Protein AF-A0A7S0YXI7-F1 (afdb_monomer_lite)

Organism: NCBI:txid464990

Radius of gyration: 20.12 Å; chains: 1; bounding box: 41×32×60 Å

Sequence (167 aa):
YSYVVFRGGTTSVATVNVRENEAWDAFVGKLQTATGVGKFYGVAYVDPNEAEKKAKICRGAAEWADCMACLLRETDKELEVDLLDQPPVKPYRLALKLNKKEKKKISYPNPYDRSVTFQLSSSSDAAHLKDTSVTIPQGEKGPIVLSFPPVPEPRTETIIVRLHEGG

Structure (mmCIF, N/CA/C/O backbone):
data_AF-A0A7S0YXI7-F1
#
_entry.id   AF-A0A7S0YXI7-F1
#
loop_
_atom_site.group_PDB
_atom_site.id
_atom_site.type_symbol
_atom_site.label_atom_id
_atom_site.label_alt_id
_atom_site.label_comp_id
_atom_site.label_asym_id
_atom_site.label_entity_id
_atom_site.label_seq_id
_atom_site.pdbx_PDB_ins_code
_atom_site.Cartn_x
_atom_site.Cartn_y
_atom_site.Cartn_z
_atom_site.occupancy
_atom_site.B_iso_or_equiv
_atom_site.auth_seq_id
_atom_site.auth_comp_id
_atom_site.auth_asym_id
_atom_site.auth_atom_id
_atom_site.pdbx_PDB_model_num
ATOM 1 N N . TYR A 1 1 ? -11.823 2.483 20.974 1.00 92.81 1 TYR A N 1
ATOM 2 C CA . TYR A 1 1 ? -12.007 2.901 19.579 1.00 92.81 1 TYR A CA 1
ATOM 3 C C . TYR A 1 1 ? -11.896 1.662 18.709 1.00 92.81 1 TYR A C 1
ATOM 5 O O . TYR A 1 1 ? -11.113 0.776 19.069 1.00 92.81 1 TYR A O 1
ATOM 13 N N . SER A 1 2 ? -12.672 1.578 17.633 1.00 95.31 2 SER A N 1
ATOM 14 C CA . SER A 1 2 ? -12.722 0.417 16.735 1.00 95.31 2 SER A CA 1
ATOM 15 C C . SER A 1 2 ? -12.255 0.802 15.337 1.00 95.31 2 SER A C 1
ATOM 17 O O . SER A 1 2 ? -12.625 1.847 14.818 1.00 95.31 2 SER A O 1
ATOM 19 N N . TYR A 1 3 ? -11.496 -0.079 14.696 1.00 95.62 3 TYR A N 1
ATOM 20 C CA . TYR A 1 3 ? -11.333 -0.075 13.247 1.00 95.62 3 TYR A CA 1
ATOM 21 C C . TYR A 1 3 ? -12.228 -1.161 12.657 1.00 95.62 3 TYR A C 1
ATOM 23 O O . TYR A 1 3 ? -12.063 -2.338 12.997 1.00 95.62 3 TYR A O 1
ATOM 31 N N . VAL A 1 4 ? -13.167 -0.778 11.796 1.00 96.12 4 VAL A N 1
ATOM 32 C CA . VAL A 1 4 ? -14.029 -1.711 11.060 1.00 96.12 4 VAL A CA 1
ATOM 33 C C . VAL A 1 4 ? -13.344 -2.014 9.736 1.00 96.12 4 VAL A C 1
ATOM 35 O O . VAL A 1 4 ? -13.186 -1.141 8.889 1.00 96.12 4 VAL A O 1
ATOM 38 N N . VAL A 1 5 ? -12.865 -3.244 9.587 1.00 96.06 5 VAL A N 1
ATOM 39 C CA . VAL A 1 5 ? -11.957 -3.624 8.506 1.00 96.06 5 VAL A CA 1
ATOM 40 C C . VAL A 1 5 ? -12.741 -4.252 7.367 1.00 96.06 5 VAL A C 1
ATOM 42 O O . VAL A 1 5 ? -13.467 -5.225 7.572 1.00 96.06 5 VAL A O 1
ATOM 45 N N . PHE A 1 6 ? -12.524 -3.755 6.159 1.00 94.94 6 PHE A N 1
ATOM 46 C CA . PHE A 1 6 ? -13.056 -4.262 4.903 1.00 94.94 6 PHE A CA 1
ATOM 47 C C . PHE A 1 6 ? -11.936 -4.822 4.027 1.00 94.94 6 PHE A C 1
ATOM 49 O O . PHE A 1 6 ? -10.745 -4.609 4.264 1.00 94.94 6 PHE A O 1
ATOM 56 N N . ARG A 1 7 ? -12.326 -5.586 3.007 1.00 89.94 7 ARG A N 1
ATOM 57 C CA . ARG A 1 7 ? -11.411 -6.141 2.005 1.00 89.94 7 ARG A CA 1
ATOM 58 C C . ARG A 1 7 ? -12.033 -6.032 0.613 1.00 89.94 7 ARG A C 1
ATOM 60 O O . ARG A 1 7 ? -12.378 -7.043 0.005 1.00 89.94 7 ARG A O 1
ATOM 67 N N . GLY A 1 8 ? -12.223 -4.799 0.136 1.00 78.88 8 GLY A N 1
ATOM 68 C CA . GLY A 1 8 ? -12.704 -4.525 -1.226 1.00 78.88 8 GLY A CA 1
ATOM 69 C C . GLY A 1 8 ? -14.178 -4.872 -1.473 1.00 78.88 8 GLY A C 1
ATOM 70 O O . GLY A 1 8 ? -14.560 -5.154 -2.608 1.00 78.88 8 GLY A O 1
ATOM 71 N N . GLY A 1 9 ? -15.003 -4.873 -0.425 1.00 81.38 9 GLY A N 1
ATOM 72 C CA . GLY A 1 9 ? -16.429 -5.194 -0.486 1.00 81.38 9 GLY A CA 1
ATOM 73 C C . GLY A 1 9 ? -17.228 -4.447 0.581 1.00 81.38 9 GLY A C 1
ATOM 74 O O . GLY A 1 9 ? -16.674 -3.662 1.336 1.00 81.38 9 GLY A O 1
ATOM 75 N N . THR A 1 10 ? -18.535 -4.703 0.660 1.00 86.31 10 THR A N 1
ATOM 76 C CA . THR A 1 10 ? -19.461 -3.998 1.573 1.00 86.31 10 THR A CA 1
ATOM 77 C C . THR A 1 10 ? -19.659 -4.697 2.918 1.00 86.31 10 THR A C 1
ATOM 79 O O . THR A 1 10 ? -20.470 -4.261 3.728 1.00 86.31 10 THR A O 1
ATOM 82 N N . THR A 1 11 ? -18.980 -5.819 3.146 1.00 90.69 11 THR A N 1
ATOM 83 C CA . THR A 1 11 ? -19.073 -6.590 4.389 1.00 90.69 11 THR A CA 1
ATOM 84 C C . THR A 1 11 ? -17.742 -6.515 5.110 1.00 90.69 11 THR A C 1
ATOM 86 O O . THR A 1 11 ? -16.698 -6.795 4.514 1.00 90.69 11 THR A O 1
ATOM 89 N N . SER A 1 12 ? -17.784 -6.142 6.386 1.00 94.50 12 SER A N 1
ATOM 90 C CA . SER A 1 12 ? -16.590 -6.115 7.215 1.00 94.50 12 SER A CA 1
ATOM 91 C C . SER A 1 12 ? -16.068 -7.534 7.441 1.00 94.50 12 SER A C 1
ATOM 93 O O . SER A 1 12 ? -16.823 -8.492 7.615 1.00 94.50 12 SER A O 1
ATOM 95 N N . VAL A 1 13 ? -14.748 -7.673 7.400 1.00 95.25 13 VAL A N 1
ATOM 96 C CA . VAL A 1 13 ? -14.039 -8.935 7.637 1.00 95.25 13 VAL A CA 1
ATOM 97 C C . VAL A 1 13 ? -13.557 -9.056 9.079 1.00 95.25 13 VAL A C 1
ATOM 99 O O . VAL A 1 13 ? -13.314 -10.165 9.544 1.00 95.25 13 VAL A O 1
ATOM 102 N N . ALA A 1 14 ? -13.410 -7.932 9.787 1.00 95.69 14 ALA A N 1
ATOM 103 C CA . ALA A 1 14 ? -13.007 -7.894 11.187 1.00 95.69 14 ALA A CA 1
ATOM 104 C C . ALA A 1 14 ? -13.346 -6.545 11.837 1.00 95.69 14 ALA A C 1
ATOM 106 O O . ALA A 1 14 ? -13.468 -5.528 11.157 1.00 95.69 14 ALA A O 1
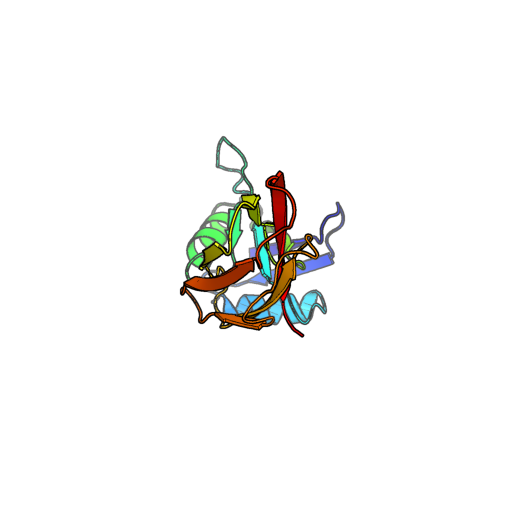ATOM 107 N N . THR A 1 15 ? -13.380 -6.533 13.170 1.00 96.69 15 THR A N 1
ATOM 108 C CA . THR A 1 15 ? -13.354 -5.307 13.978 1.00 96.69 15 THR A CA 1
ATOM 109 C C . THR A 1 15 ? -12.156 -5.369 14.915 1.00 96.69 15 THR A C 1
ATOM 111 O O . THR A 1 15 ? -12.004 -6.324 15.680 1.00 96.69 15 THR A O 1
ATOM 114 N N . VAL A 1 16 ? -11.289 -4.358 14.862 1.00 96.62 16 VAL A N 1
ATOM 115 C CA . VAL A 1 16 ? -10.054 -4.297 15.652 1.00 96.62 16 VAL A CA 1
ATOM 116 C C . VAL A 1 16 ? -10.159 -3.193 16.696 1.00 96.62 16 VAL A C 1
ATOM 118 O O . VAL A 1 16 ? -10.243 -2.014 16.369 1.00 96.62 16 VAL A O 1
ATOM 121 N N . ASN A 1 17 ? -10.116 -3.576 17.972 1.00 96.62 17 ASN A N 1
ATOM 122 C CA . ASN A 1 17 ? -10.165 -2.633 19.088 1.00 96.62 17 ASN A CA 1
ATOM 123 C C . ASN A 1 17 ? -8.773 -2.089 19.428 1.00 96.62 17 ASN A C 1
ATOM 125 O O . ASN A 1 17 ? -7.850 -2.860 19.726 1.00 96.62 17 ASN A O 1
ATOM 129 N N . VAL A 1 18 ? -8.651 -0.763 19.481 1.00 95.38 18 VAL A N 1
ATOM 130 C CA . VAL A 1 18 ? -7.395 -0.058 19.7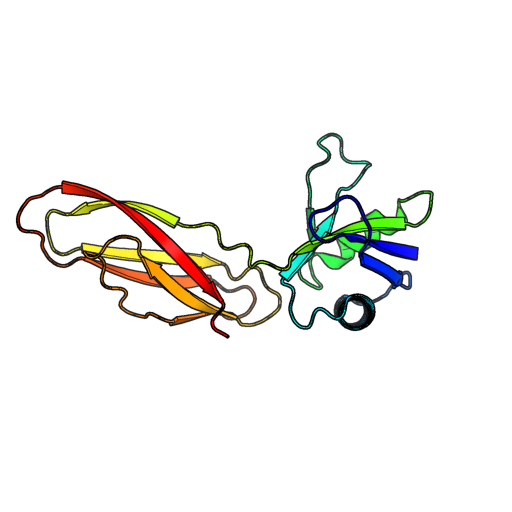74 1.00 95.38 18 VAL A CA 1
ATOM 131 C C . VAL A 1 18 ? -7.519 0.874 20.978 1.00 95.38 18 VAL A C 1
ATOM 133 O O . VAL A 1 18 ? -8.607 1.351 21.333 1.00 95.38 18 VAL A O 1
ATOM 136 N N . ARG A 1 19 ? -6.372 1.144 21.605 1.00 94.25 19 ARG A N 1
ATOM 137 C CA . ARG A 1 19 ? -6.208 2.187 22.626 1.00 94.25 19 ARG A CA 1
ATOM 138 C C . ARG A 1 19 ? -5.843 3.525 21.973 1.00 94.25 19 ARG A C 1
ATOM 140 O O . ARG A 1 19 ? -5.333 3.556 20.863 1.00 94.25 19 ARG A O 1
ATOM 147 N N . GLU A 1 20 ? -6.058 4.619 22.698 1.00 89.31 20 GLU A N 1
ATOM 148 C CA . GLU A 1 20 ? -5.832 5.997 22.220 1.00 89.31 20 GLU A CA 1
ATOM 149 C C . GLU A 1 20 ? -4.395 6.278 21.755 1.00 89.31 20 GLU A C 1
ATOM 151 O O . GLU A 1 20 ? -4.190 6.997 20.789 1.00 89.31 20 GLU A O 1
ATOM 156 N N . ASN A 1 21 ? -3.409 5.652 22.401 1.00 89.12 21 ASN A N 1
ATOM 157 C CA . ASN A 1 21 ? -1.983 5.806 22.092 1.00 89.12 21 ASN A CA 1
ATOM 158 C C . ASN A 1 21 ? -1.366 4.492 21.597 1.00 89.12 21 ASN A C 1
ATOM 160 O O . ASN A 1 21 ? -0.212 4.181 21.895 1.00 89.12 21 ASN A O 1
ATOM 164 N N . GLU A 1 22 ? -2.162 3.647 20.941 1.00 93.62 22 GLU A N 1
ATOM 165 C CA . GLU A 1 22 ? -1.663 2.380 20.418 1.00 93.62 22 GLU A CA 1
ATOM 166 C C . GLU A 1 22 ? -0.627 2.626 19.318 1.00 93.62 22 GLU A C 1
ATOM 168 O O . GLU A 1 22 ? -0.819 3.499 18.482 1.00 93.62 22 GLU A O 1
ATOM 173 N N . ALA A 1 23 ? 0.479 1.880 19.321 1.00 94.00 23 ALA A N 1
ATOM 174 C CA . ALA A 1 23 ? 1.495 1.983 18.278 1.00 94.00 23 ALA A CA 1
ATOM 175 C C . ALA A 1 23 ? 1.075 1.206 17.022 1.00 94.00 23 ALA A C 1
ATOM 177 O O . ALA A 1 23 ? 0.373 0.197 17.125 1.00 94.00 23 ALA A O 1
ATOM 178 N N . TRP A 1 24 ? 1.574 1.630 15.856 1.00 93.06 24 TRP A N 1
ATOM 179 C CA . TRP A 1 24 ? 1.321 0.966 14.572 1.00 93.06 24 TRP A CA 1
ATOM 180 C C . TRP A 1 24 ? 1.591 -0.543 14.630 1.00 93.06 24 TRP A C 1
ATOM 182 O O . TRP A 1 24 ? 0.710 -1.330 14.307 1.00 93.06 24 TRP A O 1
ATOM 192 N N . ASP A 1 25 ? 2.747 -0.961 15.149 1.00 91.62 25 ASP A N 1
ATOM 193 C CA . ASP A 1 25 ? 3.125 -2.380 15.222 1.00 91.62 25 ASP A CA 1
ATOM 194 C C . ASP A 1 25 ? 2.153 -3.214 16.075 1.00 91.62 25 ASP A C 1
ATOM 196 O O . ASP A 1 25 ? 1.857 -4.371 15.765 1.00 91.62 25 ASP A O 1
ATOM 200 N N . ALA A 1 26 ? 1.605 -2.621 17.142 1.00 93.56 26 ALA A N 1
ATOM 201 C CA . ALA A 1 26 ? 0.612 -3.280 17.985 1.00 93.56 26 ALA A CA 1
ATOM 202 C C . ALA A 1 26 ? -0.733 -3.429 17.255 1.00 93.56 26 ALA A C 1
ATOM 204 O O . ALA A 1 26 ? -1.368 -4.484 17.344 1.00 93.56 26 ALA A O 1
ATOM 205 N N . PHE A 1 27 ? -1.143 -2.405 16.499 1.00 94.19 27 PHE A N 1
ATOM 206 C CA . PHE A 1 27 ? -2.317 -2.470 15.631 1.00 94.19 27 PHE A CA 1
ATOM 207 C C . PHE A 1 27 ? -2.145 -3.528 14.532 1.00 94.19 27 PHE A C 1
ATOM 209 O O . PHE A 1 27 ? -3.034 -4.360 14.353 1.00 94.19 27 PHE A O 1
ATOM 216 N N . VAL A 1 28 ? -0.988 -3.563 13.862 1.00 93.06 28 VAL A N 1
ATOM 217 C CA . VAL A 1 28 ? -0.628 -4.561 12.838 1.00 93.06 28 VAL A CA 1
ATOM 218 C C . VAL A 1 28 ? -0.799 -5.978 13.384 1.00 93.06 28 VAL A C 1
ATOM 220 O O . VAL A 1 28 ? -1.491 -6.788 12.767 1.00 93.06 28 VAL A O 1
ATOM 223 N N . GLY A 1 29 ? -0.253 -6.274 14.569 1.00 92.75 29 GLY A N 1
ATOM 224 C CA . GLY A 1 29 ? -0.375 -7.604 15.175 1.00 92.75 29 GLY A CA 1
ATOM 225 C C . GLY A 1 29 ? -1.828 -8.007 15.457 1.00 92.75 29 GLY A C 1
ATOM 226 O O . GLY A 1 29 ? -2.234 -9.142 15.182 1.00 92.75 29 GLY A O 1
ATOM 227 N N . LYS A 1 30 ? -2.654 -7.072 15.945 1.00 94.69 30 LYS A N 1
ATOM 228 C CA . LYS A 1 30 ? -4.090 -7.321 16.160 1.00 94.69 30 LYS A CA 1
ATOM 229 C C . LYS A 1 30 ? -4.844 -7.510 14.852 1.00 94.69 30 LYS A C 1
ATOM 231 O O . LYS A 1 30 ? -5.683 -8.401 14.764 1.00 94.69 30 LYS A O 1
ATOM 236 N N . LEU A 1 31 ? -4.538 -6.699 13.845 1.00 93.81 31 LEU A N 1
ATOM 237 C CA . LEU A 1 31 ? -5.156 -6.762 12.529 1.00 93.81 31 LEU A CA 1
ATOM 238 C C . LEU A 1 31 ? -4.871 -8.105 11.851 1.00 93.81 31 LEU A C 1
ATOM 240 O O . LEU A 1 31 ? -5.798 -8.749 11.365 1.00 93.81 31 LEU A O 1
ATOM 244 N N . GLN A 1 32 ? -3.620 -8.571 11.881 1.00 93.19 32 GLN A N 1
ATOM 245 C CA . GLN A 1 32 ? -3.235 -9.887 11.358 1.00 93.19 32 GLN A CA 1
ATOM 246 C C . GLN A 1 32 ? -3.953 -11.018 12.099 1.00 93.19 32 GLN A C 1
ATOM 248 O O . GLN A 1 32 ? -4.452 -11.947 11.468 1.00 93.19 32 GLN A O 1
ATOM 253 N N . THR A 1 33 ? -4.067 -10.913 13.426 1.00 93.69 33 THR A N 1
ATOM 254 C CA . THR A 1 33 ? -4.782 -11.905 14.245 1.00 93.69 33 THR A CA 1
ATOM 255 C C . THR A 1 33 ? -6.276 -11.942 13.920 1.00 93.69 33 THR A C 1
ATOM 257 O O . THR A 1 33 ? -6.849 -13.019 13.791 1.00 93.69 33 THR A O 1
ATOM 260 N N . ALA A 1 34 ? -6.911 -10.778 13.766 1.00 93.44 34 ALA A N 1
ATOM 261 C CA . ALA A 1 34 ? -8.351 -10.671 13.542 1.00 93.44 34 ALA A CA 1
ATOM 262 C C . ALA A 1 34 ? -8.768 -11.045 12.110 1.00 93.44 34 ALA A C 1
ATOM 264 O O . ALA A 1 34 ? -9.840 -11.606 11.911 1.00 93.44 34 ALA A O 1
ATOM 265 N N . THR A 1 35 ? -7.931 -10.742 11.115 1.00 91.25 35 THR A N 1
ATOM 266 C CA . THR A 1 35 ? -8.233 -10.987 9.692 1.00 91.25 35 THR A CA 1
ATOM 267 C C . THR A 1 35 ? -7.670 -12.309 9.167 1.00 91.25 35 THR A C 1
ATOM 269 O O . THR A 1 35 ? -8.060 -12.755 8.089 1.00 91.25 35 THR A O 1
ATOM 272 N N . GLY A 1 36 ? -6.713 -12.919 9.876 1.00 89.38 36 GLY A N 1
ATOM 273 C CA . GLY A 1 36 ? -5.949 -14.073 9.391 1.00 89.38 36 GLY A CA 1
ATOM 274 C C . GLY A 1 36 ? -5.009 -13.752 8.220 1.00 89.38 36 GLY A C 1
ATOM 275 O O . GLY A 1 36 ? -4.408 -14.658 7.640 1.00 89.38 36 GLY A O 1
ATOM 276 N N . VAL A 1 37 ? -4.871 -12.477 7.841 1.00 85.31 37 VAL A N 1
ATOM 277 C CA . VAL A 1 37 ? -4.024 -12.056 6.725 1.00 85.31 37 VAL A CA 1
ATOM 278 C C . VAL A 1 37 ? -2.581 -11.945 7.202 1.00 85.31 37 VAL A C 1
ATOM 280 O O . VAL A 1 37 ? -2.218 -11.027 7.932 1.00 85.31 37 VAL A O 1
ATOM 283 N N . GLY A 1 38 ? -1.730 -12.869 6.751 1.00 78.25 38 GLY A N 1
ATOM 284 C CA . GLY A 1 38 ? -0.310 -12.871 7.114 1.00 78.25 38 GLY A CA 1
ATOM 285 C C . GLY A 1 38 ? 0.475 -11.682 6.546 1.00 78.25 38 GLY A C 1
ATOM 286 O O . GLY A 1 38 ? 1.420 -11.208 7.175 1.00 78.25 38 GLY A O 1
ATOM 287 N N . LYS A 1 39 ? 0.081 -11.159 5.378 1.00 78.94 39 LYS A N 1
ATOM 288 C CA . LYS A 1 39 ? 0.784 -10.064 4.696 1.00 78.94 39 LYS A CA 1
ATOM 289 C C . LYS A 1 39 ? -0.195 -9.059 4.099 1.00 78.94 39 LYS A C 1
ATOM 291 O O . LYS A 1 39 ? -1.050 -9.431 3.306 1.00 78.94 39 LYS A O 1
ATOM 296 N N . PHE A 1 40 ? -0.019 -7.792 4.456 1.00 85.19 40 PHE A N 1
ATOM 297 C CA . PHE A 1 40 ? -0.742 -6.653 3.896 1.00 85.19 40 PHE A CA 1
ATOM 298 C C . PHE A 1 40 ? 0.212 -5.456 3.753 1.00 85.19 40 PHE A C 1
ATOM 300 O O . PHE A 1 40 ? 1.371 -5.519 4.177 1.00 85.19 40 PHE A O 1
ATOM 307 N N . TYR A 1 41 ? -0.269 -4.394 3.113 1.00 81.62 41 TYR A N 1
ATOM 308 C CA . TYR A 1 41 ? 0.526 -3.263 2.619 1.00 81.62 41 TYR A CA 1
ATOM 309 C C . TYR A 1 41 ? 0.110 -1.912 3.209 1.00 81.62 41 TYR A C 1
ATOM 311 O O . TYR A 1 41 ? 0.562 -0.859 2.757 1.00 81.62 41 TYR A O 1
ATOM 319 N N . GLY A 1 42 ? -0.767 -1.957 4.204 1.00 89.38 42 GLY A N 1
ATOM 320 C CA . GLY A 1 42 ? -1.376 -0.810 4.854 1.00 89.38 42 GLY A CA 1
ATOM 321 C C . GLY A 1 42 ? -2.894 -0.914 4.879 1.00 89.38 42 GLY A C 1
ATOM 322 O O . GLY A 1 42 ? -3.489 -1.900 4.436 1.00 89.38 42 GLY A O 1
ATOM 323 N N . VAL A 1 43 ? -3.509 0.134 5.398 1.00 92.88 43 VAL A N 1
ATOM 324 C CA . VAL A 1 43 ? -4.956 0.316 5.408 1.00 92.88 43 VAL A CA 1
ATOM 325 C C . VAL A 1 43 ? -5.298 1.623 4.709 1.00 92.88 43 VAL A C 1
ATOM 327 O O . VAL A 1 43 ? -4.583 2.616 4.864 1.00 92.88 43 VAL A O 1
ATOM 330 N N . ALA A 1 44 ? -6.354 1.624 3.907 1.00 92.56 44 ALA A N 1
ATOM 331 C CA . ALA A 1 44 ? -6.928 2.835 3.349 1.00 92.56 44 ALA A CA 1
ATOM 332 C C . ALA A 1 44 ? -8.114 3.278 4.205 1.00 92.56 44 ALA A C 1
ATOM 334 O O . ALA A 1 44 ? -8.879 2.442 4.665 1.00 92.56 44 ALA A O 1
ATOM 335 N N . TYR A 1 45 ? -8.259 4.577 4.427 1.00 93.94 45 TYR A N 1
ATOM 336 C CA . TYR A 1 45 ? -9.342 5.150 5.224 1.00 93.94 45 TYR A CA 1
ATOM 337 C C . TYR A 1 45 ? -9.782 6.474 4.611 1.00 93.94 45 TYR A C 1
ATOM 339 O O . TYR A 1 45 ? -9.009 7.124 3.904 1.00 93.94 45 TYR A O 1
ATOM 347 N N . VAL A 1 46 ? -11.018 6.886 4.860 1.00 91.50 46 VAL A N 1
ATOM 348 C CA . VAL A 1 46 ? -11.524 8.193 4.429 1.00 91.50 46 VAL A CA 1
ATOM 349 C C . VAL A 1 46 ? -11.745 9.032 5.670 1.00 91.50 46 VAL A C 1
ATOM 351 O O . VAL A 1 46 ? -12.415 8.590 6.592 1.00 91.50 46 VAL A O 1
ATOM 354 N N . ASP A 1 47 ? -11.196 10.244 5.684 1.00 90.06 47 ASP A N 1
ATOM 355 C CA . ASP A 1 47 ? -11.544 11.213 6.718 1.00 90.06 47 ASP A CA 1
ATOM 356 C C . ASP A 1 47 ? -12.907 11.826 6.376 1.00 90.06 47 ASP A C 1
ATOM 358 O O . ASP A 1 47 ? -13.018 12.512 5.351 1.00 90.06 47 ASP A O 1
ATOM 362 N N . PRO A 1 48 ? -13.960 11.597 7.179 1.00 81.94 48 PRO A N 1
ATOM 363 C CA . PRO A 1 48 ? -15.287 12.106 6.855 1.00 81.94 48 PRO A CA 1
ATOM 364 C C . PRO A 1 48 ? -15.377 13.626 6.980 1.00 81.94 48 PRO A C 1
ATOM 366 O O . PRO A 1 48 ? -16.310 14.220 6.435 1.00 81.94 48 PRO A O 1
ATOM 369 N N . ASN A 1 49 ? -14.417 14.259 7.662 1.00 82.06 49 ASN A N 1
ATOM 370 C CA . ASN A 1 49 ? -14.370 15.706 7.840 1.00 82.06 49 ASN A CA 1
ATOM 371 C C . ASN A 1 49 ? -13.678 16.416 6.670 1.00 82.06 49 ASN A C 1
ATOM 373 O O . ASN A 1 49 ? -13.772 17.639 6.553 1.00 82.06 49 ASN A O 1
ATOM 377 N N . GLU A 1 50 ? -12.987 15.684 5.791 1.00 85.25 50 GLU A N 1
ATOM 378 C CA . GLU A 1 50 ? -12.404 16.276 4.593 1.00 85.25 50 GLU A CA 1
ATOM 379 C C . GLU A 1 50 ? -13.449 16.470 3.495 1.00 85.25 50 GLU A C 1
ATOM 381 O O . GLU A 1 50 ? -14.150 15.544 3.089 1.00 85.25 50 GLU A O 1
ATOM 386 N N . ALA A 1 51 ? -13.487 17.682 2.936 1.00 80.50 51 ALA A N 1
ATOM 387 C CA . ALA A 1 51 ? -14.438 18.053 1.891 1.00 80.50 51 ALA A CA 1
ATOM 388 C C . ALA A 1 51 ? -14.365 17.146 0.648 1.00 80.50 51 ALA A C 1
ATOM 390 O O . ALA A 1 51 ? -15.387 16.852 0.033 1.00 80.50 51 ALA A O 1
ATOM 391 N N . GLU A 1 52 ? -13.165 16.691 0.276 1.00 80.00 52 GLU A N 1
ATOM 392 C CA . GLU A 1 52 ? -12.954 15.884 -0.930 1.00 80.00 52 GLU A CA 1
ATOM 393 C C . GLU A 1 52 ? -13.142 14.373 -0.707 1.00 80.00 52 GLU A C 1
ATOM 395 O O . GLU A 1 52 ? -13.090 13.625 -1.685 1.00 80.00 52 GLU A O 1
ATOM 400 N N . LYS A 1 53 ? -13.348 13.915 0.542 1.00 83.88 53 LYS A N 1
ATOM 401 C CA . LYS A 1 53 ? -13.508 12.495 0.925 1.00 83.88 53 LYS A CA 1
ATOM 402 C C . LYS A 1 53 ? -12.531 11.545 0.216 1.00 83.88 53 LYS A C 1
ATOM 404 O O . LYS A 1 53 ? -12.900 10.462 -0.241 1.00 83.88 53 LYS A O 1
ATOM 409 N N . LYS A 1 54 ? -11.273 11.965 0.069 1.00 86.75 54 LYS A N 1
ATOM 410 C CA . LYS A 1 54 ? -10.247 11.161 -0.601 1.00 86.75 54 LYS A CA 1
ATOM 411 C C . LYS A 1 54 ? -9.744 10.077 0.344 1.00 86.75 54 LYS A C 1
ATOM 413 O O . LYS A 1 54 ? -9.444 10.350 1.502 1.00 86.75 54 LYS A O 1
ATOM 418 N N . ALA A 1 55 ? -9.600 8.861 -0.179 1.00 86.56 55 ALA A N 1
ATOM 419 C CA . ALA A 1 55 ? -8.975 7.774 0.557 1.00 86.56 55 ALA A CA 1
ATOM 420 C C . ALA A 1 55 ? -7.505 8.116 0.852 1.00 86.56 55 ALA A C 1
ATOM 422 O O . ALA A 1 55 ? -6.693 8.307 -0.060 1.00 86.56 55 ALA A O 1
ATOM 423 N N . LYS A 1 56 ? -7.179 8.189 2.138 1.00 90.88 56 LYS A N 1
ATOM 424 C CA . LYS A 1 56 ? -5.824 8.253 2.678 1.00 90.88 56 LYS A CA 1
ATOM 425 C C . LYS A 1 56 ? -5.323 6.842 2.928 1.00 90.88 56 LYS A C 1
ATOM 427 O O . LYS A 1 56 ? -6.104 5.899 3.004 1.00 90.88 56 LYS A O 1
ATOM 432 N N . ILE A 1 57 ? -4.009 6.690 3.027 1.00 90.31 57 ILE A N 1
ATOM 433 C CA . ILE A 1 57 ? -3.383 5.391 3.256 1.00 90.31 57 ILE A CA 1
ATOM 434 C C . ILE A 1 57 ? -2.466 5.508 4.467 1.00 90.31 57 ILE A C 1
ATOM 436 O O . ILE A 1 57 ? -1.698 6.460 4.556 1.00 90.31 57 ILE A O 1
ATOM 440 N N . CYS A 1 58 ? -2.554 4.533 5.368 1.00 91.62 58 CYS A N 1
ATOM 441 C CA . CYS A 1 58 ? -1.633 4.341 6.477 1.00 91.62 58 CYS A CA 1
ATOM 442 C C . CYS A 1 58 ? -0.874 3.022 6.292 1.00 91.62 58 CYS A C 1
ATOM 444 O O . CYS A 1 58 ? -1.467 1.941 6.316 1.00 91.62 58 CYS A O 1
ATOM 446 N N . ARG A 1 59 ? 0.439 3.114 6.098 1.00 88.06 59 ARG A N 1
ATOM 447 C CA . ARG A 1 59 ? 1.361 1.998 5.828 1.00 88.06 59 ARG A CA 1
ATOM 448 C C . ARG A 1 59 ? 2.444 1.843 6.888 1.00 88.06 59 ARG A C 1
ATOM 450 O O . ARG A 1 59 ? 3.272 0.952 6.755 1.00 88.06 59 ARG A O 1
ATOM 457 N N . GLY A 1 60 ? 2.491 2.732 7.877 1.00 88.50 60 GLY A N 1
ATOM 458 C CA . GLY A 1 60 ? 3.589 2.781 8.833 1.00 88.50 60 GLY A CA 1
ATOM 459 C C . GLY A 1 60 ? 3.366 3.775 9.963 1.00 88.50 60 GLY A C 1
ATOM 460 O O . GLY A 1 60 ? 2.449 4.596 9.929 1.00 88.50 60 GLY A O 1
ATOM 461 N N . ALA A 1 61 ? 4.279 3.752 10.935 1.00 88.19 61 ALA A N 1
ATOM 462 C CA . ALA A 1 61 ? 4.232 4.602 12.126 1.00 88.19 61 ALA A CA 1
ATOM 463 C C . ALA A 1 61 ? 4.155 6.112 11.824 1.00 88.19 61 ALA A C 1
ATOM 465 O O . ALA A 1 61 ? 3.511 6.847 12.566 1.00 88.19 61 ALA A O 1
ATOM 466 N N . ALA A 1 62 ? 4.771 6.573 10.729 1.00 87.00 62 ALA A N 1
ATOM 467 C CA . ALA A 1 62 ? 4.741 7.984 10.335 1.00 87.00 62 ALA A CA 1
ATOM 468 C C . ALA A 1 62 ? 3.336 8.462 9.923 1.00 87.00 62 ALA A C 1
ATOM 470 O O . ALA A 1 62 ? 2.972 9.595 10.208 1.00 87.00 62 ALA A O 1
ATOM 471 N N . GLU A 1 63 ? 2.548 7.595 9.281 1.00 90.62 63 GLU A N 1
ATOM 472 C CA . GLU A 1 63 ? 1.181 7.892 8.822 1.00 90.62 63 GLU A CA 1
ATOM 473 C C . GLU A 1 63 ? 0.130 7.524 9.892 1.00 90.62 63 GLU A C 1
ATOM 475 O O . GLU A 1 63 ? -1.030 7.931 9.818 1.00 90.62 63 GLU A O 1
ATOM 480 N N . TRP A 1 64 ? 0.536 6.764 10.915 1.00 93.81 64 TRP A N 1
ATOM 481 C CA . TRP A 1 64 ? -0.355 6.257 11.954 1.00 93.81 64 TRP A CA 1
ATOM 482 C C . TRP A 1 64 ? -0.912 7.346 12.866 1.00 93.81 64 TRP A C 1
ATOM 484 O O . TRP A 1 64 ? -2.071 7.265 13.265 1.00 93.81 64 TRP A O 1
ATOM 494 N N . ALA A 1 65 ? -0.120 8.379 13.167 1.00 91.69 65 ALA A N 1
ATOM 495 C CA . ALA A 1 65 ? -0.586 9.503 13.976 1.00 91.69 65 ALA A CA 1
ATOM 496 C C . ALA A 1 65 ? -1.794 10.199 13.326 1.00 91.69 65 ALA A C 1
ATOM 498 O O . ALA A 1 65 ? -2.783 10.474 14.004 1.00 91.69 65 ALA A O 1
ATOM 499 N N . ASP A 1 66 ? -1.751 10.398 12.006 1.00 92.06 66 ASP A N 1
ATOM 500 C CA . ASP A 1 66 ? -2.850 10.998 11.247 1.00 92.06 66 ASP A CA 1
ATOM 501 C C . ASP A 1 66 ? -4.069 10.066 11.176 1.00 92.06 66 ASP A C 1
ATOM 503 O O . ASP A 1 66 ? -5.205 10.519 11.324 1.00 92.06 66 ASP A O 1
ATOM 507 N N . CYS A 1 67 ? -3.838 8.758 11.010 1.00 94.38 67 CYS A N 1
ATOM 508 C CA . CYS A 1 67 ? -4.889 7.736 11.015 1.00 94.38 67 CYS A CA 1
ATOM 509 C C . CYS A 1 67 ? -5.629 7.685 12.365 1.00 94.38 67 CYS A C 1
ATOM 511 O O . CYS A 1 67 ? -6.856 7.761 12.419 1.00 94.38 67 CYS A O 1
ATOM 513 N N . MET A 1 68 ? -4.882 7.656 13.473 1.00 94.25 68 MET A N 1
ATOM 514 C CA . MET A 1 68 ? -5.450 7.707 14.820 1.00 94.25 68 MET A CA 1
ATOM 515 C C . MET A 1 68 ? -6.165 9.027 15.082 1.00 94.25 68 MET A C 1
ATOM 517 O O . MET A 1 68 ? -7.264 9.019 15.627 1.00 94.25 68 MET A O 1
ATOM 521 N N . ALA A 1 69 ? -5.594 10.157 14.663 1.00 92.75 69 ALA A N 1
ATOM 522 C CA . ALA A 1 69 ? -6.258 11.448 14.792 1.00 92.75 69 ALA A CA 1
ATOM 523 C C . ALA A 1 69 ? -7.597 11.487 14.038 1.00 92.75 69 ALA A C 1
ATOM 525 O O . ALA A 1 69 ? -8.520 12.153 14.500 1.00 92.75 69 ALA A O 1
ATOM 526 N N . CYS A 1 70 ? -7.722 10.767 12.918 1.00 94.06 70 CYS A N 1
ATOM 527 C CA . CYS A 1 70 ? -8.993 10.582 12.222 1.00 94.06 70 CYS A CA 1
ATOM 528 C C . CYS A 1 70 ? -9.997 9.820 13.097 1.00 94.06 70 CYS A C 1
ATOM 530 O O . CYS A 1 70 ? -11.060 10.354 13.395 1.00 94.06 70 CYS A O 1
ATOM 532 N N . LEU A 1 71 ? -9.620 8.643 13.608 1.00 94.50 71 LEU A N 1
ATOM 533 C CA . LEU A 1 71 ? -10.468 7.824 14.485 1.00 94.50 71 LEU A CA 1
ATOM 534 C C . LEU A 1 71 ? -10.924 8.567 15.751 1.00 94.50 71 LEU A C 1
ATOM 536 O O . LEU A 1 71 ? -12.050 8.394 16.209 1.00 94.50 71 LEU A O 1
ATOM 540 N N . LEU A 1 72 ? -10.057 9.395 16.334 1.00 92.19 72 LEU A N 1
ATOM 541 C CA . LEU A 1 72 ? -10.381 10.173 17.534 1.00 92.19 72 LEU A CA 1
ATOM 542 C C . LEU A 1 72 ? -11.402 11.288 17.273 1.00 92.19 72 LEU A C 1
ATOM 544 O O . LEU A 1 72 ? -12.028 11.763 18.221 1.00 92.19 72 LEU A O 1
ATOM 548 N N . ARG A 1 73 ? -11.573 11.712 16.015 1.00 91.38 73 ARG A N 1
ATOM 549 C CA . ARG A 1 73 ? -12.602 12.682 15.616 1.00 91.38 73 ARG A CA 1
ATOM 550 C C . ARG A 1 73 ? -13.958 12.032 15.333 1.00 91.38 73 ARG A C 1
ATOM 552 O O . ARG A 1 73 ? -14.949 12.758 15.281 1.00 91.38 73 ARG A O 1
ATOM 559 N N . GLU A 1 74 ? -14.016 10.712 15.171 1.00 91.00 74 GLU A N 1
ATOM 560 C CA . GLU A 1 74 ? -15.260 9.995 14.888 1.00 91.00 74 GLU A CA 1
ATOM 561 C C . GLU A 1 74 ? -16.204 10.002 16.088 1.00 91.00 74 GLU A C 1
ATOM 563 O O . GLU A 1 74 ? -15.826 9.687 17.221 1.00 91.00 74 GLU A O 1
ATOM 568 N N . THR A 1 75 ? -17.469 10.343 15.841 1.00 88.19 75 THR A N 1
ATOM 569 C CA . THR A 1 75 ? -18.473 10.465 16.908 1.00 88.19 75 THR A CA 1
ATOM 570 C C . THR A 1 75 ? -18.858 9.123 17.526 1.00 88.19 75 THR A C 1
ATOM 572 O O . THR A 1 75 ? -19.105 9.045 18.731 1.00 88.19 75 THR A O 1
ATOM 575 N N . ASP A 1 76 ? -18.884 8.065 16.719 1.00 91.00 76 ASP A N 1
ATOM 576 C CA . ASP A 1 76 ? -19.158 6.686 17.135 1.00 91.00 76 ASP A CA 1
ATOM 577 C C . ASP A 1 76 ? -17.893 5.947 17.600 1.00 91.00 76 ASP A C 1
ATOM 579 O O . ASP A 1 76 ? -17.988 4.852 18.155 1.00 91.00 76 ASP A O 1
ATOM 583 N N . LYS A 1 77 ? -16.721 6.590 17.478 1.00 92.19 77 LYS A N 1
ATOM 584 C CA . LYS A 1 77 ? -15.401 6.033 17.801 1.00 92.19 77 LYS A CA 1
ATOM 585 C C . LYS A 1 77 ? -15.048 4.821 16.939 1.00 92.19 77 LYS A C 1
ATOM 587 O O . LYS A 1 77 ? -14.259 3.978 17.396 1.00 92.19 77 LYS A O 1
ATOM 592 N N . GLU A 1 78 ? -15.603 4.754 15.731 1.00 94.44 78 GLU A N 1
ATOM 593 C CA . GLU A 1 78 ? -15.348 3.716 14.739 1.00 94.44 78 GLU A CA 1
ATOM 594 C C . GLU A 1 78 ? -14.800 4.333 13.451 1.00 94.44 78 GLU A C 1
ATOM 596 O O . GLU A 1 78 ? -15.327 5.318 12.955 1.00 94.44 78 GLU A O 1
ATOM 601 N N . LEU A 1 79 ? -13.735 3.754 12.894 1.00 94.62 79 LEU A N 1
ATOM 602 C CA . LEU A 1 79 ? -13.198 4.167 11.597 1.00 94.62 79 LEU A CA 1
ATOM 603 C C . LEU A 1 79 ? -13.224 2.985 10.634 1.00 94.62 79 LEU A C 1
ATOM 605 O O . LEU A 1 79 ? -12.623 1.938 10.895 1.00 94.62 79 LEU A O 1
ATOM 609 N N . GLU A 1 80 ? -13.916 3.163 9.513 1.00 94.44 80 GLU A N 1
ATOM 610 C CA . GLU A 1 80 ? -13.916 2.197 8.421 1.00 94.44 80 GLU A CA 1
ATOM 611 C C . GLU A 1 80 ? -12.582 2.239 7.680 1.00 94.44 80 GLU A C 1
ATOM 613 O O . GLU A 1 80 ? -12.092 3.304 7.286 1.00 94.44 80 GLU A O 1
ATOM 618 N N . VAL A 1 81 ? -11.990 1.063 7.487 1.00 95.00 81 VAL A N 1
ATOM 619 C CA . VAL A 1 81 ? -10.718 0.924 6.787 1.00 95.00 81 VAL A CA 1
ATOM 620 C C . VAL A 1 81 ? -10.735 -0.239 5.816 1.00 95.00 81 VAL A C 1
ATOM 622 O O . VAL A 1 81 ? -11.171 -1.337 6.147 1.00 95.00 81 VAL A O 1
ATOM 625 N N . ASP A 1 82 ? -10.188 -0.028 4.629 1.00 93.38 82 ASP A N 1
ATOM 626 C CA . ASP A 1 82 ? -9.949 -1.078 3.650 1.00 93.38 82 ASP A CA 1
ATOM 627 C C . ASP A 1 82 ? -8.542 -1.640 3.810 1.00 93.38 82 ASP A C 1
ATOM 629 O O . ASP A 1 82 ? -7.540 -0.918 3.758 1.00 93.38 82 ASP A O 1
ATOM 633 N N . LEU A 1 83 ? -8.449 -2.955 3.964 1.00 91.56 83 LEU A N 1
ATOM 634 C CA . LEU A 1 83 ? -7.176 -3.651 3.976 1.00 91.56 83 LEU A CA 1
ATOM 635 C C . LEU A 1 83 ? -6.559 -3.634 2.574 1.00 91.56 83 LEU A C 1
ATOM 637 O O . LEU A 1 83 ? -7.150 -4.131 1.614 1.00 91.56 83 LEU A O 1
ATOM 641 N N . LEU A 1 84 ? -5.331 -3.131 2.464 1.00 87.88 84 LEU A N 1
ATOM 642 C CA . LEU A 1 84 ? -4.569 -3.193 1.223 1.00 87.88 84 LEU A CA 1
ATOM 643 C C . LEU A 1 84 ? -3.792 -4.507 1.184 1.00 87.88 84 LEU A C 1
ATOM 645 O O . LEU A 1 84 ? -2.704 -4.620 1.747 1.00 87.88 84 LEU A O 1
ATOM 649 N N . ASP A 1 85 ? -4.358 -5.518 0.532 1.00 78.62 85 ASP A N 1
ATOM 650 C CA . ASP A 1 85 ? -3.751 -6.845 0.369 1.00 78.62 85 ASP A CA 1
ATOM 651 C C . ASP A 1 85 ? -2.933 -6.989 -0.924 1.00 78.62 85 ASP A C 1
ATOM 653 O O . ASP A 1 85 ? -2.248 -7.993 -1.121 1.00 78.62 85 ASP A O 1
ATOM 657 N N . GLN A 1 86 ? -2.954 -5.965 -1.779 1.00 71.31 86 GLN A N 1
ATOM 658 C CA . GLN A 1 86 ? -2.116 -5.862 -2.966 1.00 71.31 86 GLN A CA 1
ATOM 659 C C . GLN A 1 86 ? -1.057 -4.769 -2.797 1.00 71.31 86 GLN A C 1
ATOM 661 O O . GLN A 1 86 ? -1.348 -3.698 -2.255 1.00 71.31 86 GLN A O 1
ATOM 666 N N . PRO A 1 87 ? 0.171 -5.003 -3.291 1.00 66.62 87 PRO A N 1
ATOM 667 C CA . PRO A 1 87 ? 1.204 -3.983 -3.256 1.00 66.62 87 PRO A CA 1
ATOM 668 C C . PRO A 1 87 ? 0.761 -2.799 -4.138 1.00 66.62 87 PRO A C 1
ATOM 670 O O . PRO A 1 87 ? 0.211 -3.034 -5.219 1.00 66.62 87 PRO A O 1
ATOM 673 N N . PRO A 1 88 ? 1.015 -1.527 -3.765 1.00 62.44 88 PRO A N 1
ATOM 674 C CA . PRO A 1 88 ? 0.590 -0.351 -4.515 1.00 62.44 88 PRO A CA 1
ATOM 675 C C . PRO A 1 88 ? 1.512 -0.120 -5.720 1.00 62.44 88 PRO A C 1
ATOM 677 O O . PRO A 1 88 ? 1.990 0.989 -5.984 1.00 62.44 88 PRO A O 1
ATOM 680 N N . VAL A 1 89 ? 1.822 -1.183 -6.460 1.00 65.75 89 VAL A N 1
ATOM 681 C CA . VAL A 1 89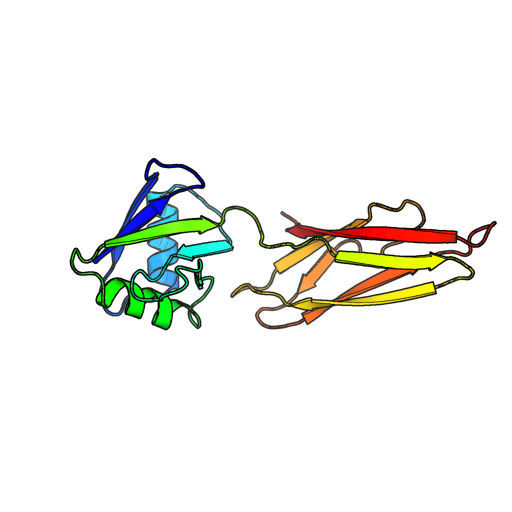 ? 2.687 -1.084 -7.618 1.00 65.75 89 VAL A CA 1
ATOM 682 C C . VAL A 1 89 ? 1.893 -0.517 -8.776 1.00 65.75 89 VAL A C 1
ATOM 684 O O . VAL A 1 89 ? 1.192 -1.217 -9.505 1.00 65.75 89 VAL A O 1
ATOM 687 N N . LYS A 1 90 ? 2.061 0.784 -8.994 1.00 64.69 90 LYS A N 1
ATOM 688 C CA . LYS A 1 90 ? 1.628 1.399 -10.237 1.00 64.69 90 LYS A CA 1
ATOM 689 C C . LYS A 1 90 ? 2.566 0.945 -11.365 1.00 64.69 90 LYS A C 1
ATOM 691 O O . LYS A 1 90 ? 3.778 1.136 -11.248 1.00 64.69 90 LYS A O 1
ATOM 696 N N . PRO A 1 91 ? 2.048 0.373 -12.464 1.00 69.31 91 PRO A N 1
ATOM 697 C CA . PRO A 1 91 ? 2.874 0.053 -13.620 1.00 69.31 91 PRO A CA 1
ATOM 698 C C . PRO A 1 91 ? 3.487 1.329 -14.214 1.00 69.31 91 PRO A C 1
ATOM 700 O O . PRO A 1 91 ? 2.788 2.325 -14.421 1.00 69.31 91 PRO A O 1
ATOM 703 N N . TYR A 1 92 ? 4.781 1.295 -14.532 1.00 73.19 92 TYR A N 1
ATOM 704 C CA . TYR A 1 92 ? 5.465 2.397 -15.208 1.00 73.19 92 TYR A CA 1
ATOM 705 C C . TYR A 1 92 ? 5.319 2.237 -16.711 1.00 73.19 92 TYR A C 1
ATOM 707 O O . TYR A 1 92 ? 5.746 1.235 -17.279 1.00 73.19 92 TYR A O 1
ATOM 715 N N . ARG A 1 93 ? 4.736 3.244 -17.360 1.00 76.69 93 ARG A N 1
ATOM 716 C CA . ARG A 1 93 ? 4.665 3.324 -18.819 1.00 76.69 93 ARG A CA 1
ATOM 717 C C . ARG A 1 93 ? 5.828 4.159 -19.325 1.00 76.69 93 ARG A C 1
ATOM 719 O O . ARG A 1 93 ? 5.933 5.339 -18.998 1.00 76.69 93 ARG A O 1
ATOM 726 N N . LEU A 1 94 ? 6.690 3.547 -20.119 1.00 76.31 94 LEU A N 1
ATOM 727 C CA . LEU A 1 94 ? 7.821 4.203 -20.755 1.00 76.31 94 LEU A CA 1
ATOM 728 C C . LEU A 1 94 ? 7.563 4.265 -22.254 1.00 76.31 94 LEU A C 1
ATOM 730 O O . LEU A 1 94 ? 7.554 3.235 -22.915 1.00 76.31 94 LEU A O 1
ATOM 734 N N . ALA A 1 95 ? 7.358 5.468 -22.786 1.00 80.06 95 ALA A N 1
ATOM 735 C CA . ALA A 1 95 ? 7.380 5.690 -24.225 1.00 80.06 95 ALA A CA 1
ATOM 736 C C . ALA A 1 95 ? 8.842 5.851 -24.662 1.00 80.06 95 ALA A C 1
ATOM 738 O O . ALA A 1 95 ? 9.499 6.820 -24.271 1.00 80.06 95 ALA A O 1
ATOM 739 N N . LEU A 1 96 ? 9.362 4.891 -25.426 1.00 78.00 96 LEU A N 1
ATOM 740 C CA . LEU A 1 96 ? 10.756 4.874 -25.874 1.00 78.00 96 LEU A CA 1
ATOM 741 C C . LEU A 1 96 ? 10.835 4.830 -27.396 1.00 78.00 96 LEU A C 1
ATOM 743 O O . LEU A 1 96 ? 10.028 4.177 -28.055 1.00 78.00 96 LEU A O 1
ATOM 747 N N . LYS A 1 97 ? 11.831 5.528 -27.947 1.00 79.88 97 LYS A N 1
ATOM 748 C CA . LYS A 1 97 ? 12.175 5.483 -29.371 1.00 79.88 97 LYS A CA 1
ATOM 749 C C . LYS A 1 97 ? 13.352 4.533 -29.545 1.00 79.88 97 LYS A C 1
ATOM 751 O O . LYS A 1 97 ? 14.502 4.944 -29.435 1.00 79.88 97 LYS A O 1
ATOM 756 N N . LEU A 1 98 ? 13.057 3.272 -29.832 1.00 80.00 98 LEU A N 1
ATOM 757 C CA . LEU A 1 98 ? 14.059 2.239 -30.055 1.00 80.00 98 LEU A CA 1
ATOM 758 C C . LEU A 1 98 ? 14.683 2.458 -31.433 1.00 80.00 98 LEU A C 1
ATOM 760 O O . LEU A 1 98 ? 14.121 2.045 -32.437 1.00 80.00 98 LEU A O 1
ATOM 764 N N . ASN A 1 99 ? 15.808 3.165 -31.493 1.00 78.50 99 ASN A N 1
ATOM 765 C CA . ASN A 1 99 ? 16.543 3.428 -32.737 1.00 78.50 99 ASN A CA 1
ATOM 766 C C . ASN A 1 99 ? 18.007 2.962 -32.680 1.00 78.50 99 ASN A C 1
ATOM 768 O O . ASN A 1 99 ? 18.637 2.781 -33.719 1.00 78.50 99 ASN A O 1
ATOM 772 N N . LYS A 1 100 ? 18.547 2.781 -31.471 1.00 77.19 100 LYS A N 1
ATOM 773 C CA . LYS A 1 100 ? 19.903 2.322 -31.149 1.00 77.19 100 LYS A CA 1
ATOM 774 C C . LYS A 1 100 ? 19.864 1.638 -29.777 1.00 77.19 100 LYS A C 1
ATOM 776 O O . LYS A 1 100 ? 18.835 1.644 -29.108 1.00 77.19 100 LYS A O 1
ATOM 781 N N . LYS A 1 101 ? 20.996 1.076 -29.341 1.00 80.06 101 LYS A N 1
ATOM 782 C CA . LYS A 1 101 ? 21.147 0.566 -27.970 1.00 80.06 101 LYS A CA 1
ATOM 783 C C . LYS A 1 101 ? 20.846 1.681 -26.965 1.00 80.06 101 LYS A C 1
ATOM 785 O O . LYS A 1 101 ? 21.535 2.701 -26.966 1.00 80.06 101 LYS A O 1
ATOM 790 N N . GLU A 1 102 ? 19.872 1.466 -26.089 1.00 79.38 102 GLU A N 1
ATOM 791 C CA . GLU A 1 102 ? 19.443 2.454 -25.096 1.00 79.38 102 GLU A CA 1
ATOM 792 C C . GLU A 1 102 ? 19.454 1.849 -23.687 1.00 79.38 102 GLU A C 1
ATOM 794 O O . GLU A 1 102 ? 19.245 0.650 -23.491 1.00 79.38 102 GLU A O 1
ATOM 799 N N . LYS A 1 103 ? 19.725 2.683 -22.682 1.00 82.62 103 LYS A N 1
ATOM 800 C CA . LYS A 1 103 ? 19.647 2.309 -21.269 1.00 82.62 103 LYS A CA 1
ATOM 801 C C . LYS A 1 103 ? 18.778 3.322 -20.542 1.00 82.62 103 LYS A C 1
ATOM 803 O O . LYS A 1 103 ? 19.100 4.509 -20.531 1.00 82.62 103 LYS A O 1
ATOM 808 N N . LYS A 1 104 ? 17.716 2.857 -19.887 1.00 82.25 104 LYS A N 1
ATOM 809 C CA . LYS A 1 104 ? 16.830 3.701 -19.081 1.00 82.25 104 LYS A CA 1
ATOM 810 C C . LYS A 1 104 ? 16.975 3.348 -17.609 1.00 82.25 104 LYS A C 1
ATOM 812 O O . LYS A 1 104 ? 16.894 2.183 -17.234 1.00 82.25 104 LYS A O 1
ATOM 817 N N . LYS A 1 105 ? 17.181 4.367 -16.775 1.00 83.06 105 LYS A N 1
ATOM 818 C CA . LYS A 1 105 ? 17.144 4.248 -15.317 1.00 83.06 105 LYS A CA 1
ATOM 819 C C . LYS A 1 105 ? 15.899 4.964 -14.811 1.00 83.06 105 LYS A C 1
ATOM 821 O O . LYS A 1 105 ? 15.713 6.141 -15.115 1.00 83.06 105 LYS A O 1
ATOM 826 N N . ILE A 1 106 ? 15.067 4.259 -14.063 1.00 79.12 106 ILE A N 1
ATOM 827 C CA . ILE A 1 106 ? 13.946 4.832 -13.313 1.00 79.12 106 ILE A CA 1
ATOM 828 C C . ILE A 1 106 ? 14.155 4.536 -11.830 1.00 79.12 106 ILE A C 1
ATOM 830 O O . ILE A 1 106 ? 14.823 3.565 -11.483 1.00 79.12 106 ILE A O 1
ATOM 834 N N . SER A 1 107 ? 13.622 5.389 -10.962 1.00 80.56 107 SER A N 1
ATOM 835 C CA . SER A 1 107 ? 13.722 5.214 -9.512 1.00 80.56 107 SER A CA 1
ATOM 836 C C . SER A 1 107 ? 12.342 4.932 -8.939 1.00 80.56 107 SER A C 1
ATOM 838 O O . SER A 1 107 ? 11.417 5.716 -9.163 1.00 80.56 107 SER A O 1
ATOM 840 N N . TYR A 1 108 ? 12.215 3.837 -8.195 1.00 76.44 108 TYR A N 1
ATOM 841 C CA . TYR A 1 108 ? 10.984 3.449 -7.517 1.00 76.44 108 TYR A CA 1
ATOM 842 C C . TYR A 1 108 ? 11.089 3.762 -6.021 1.00 76.44 108 TYR A C 1
ATOM 844 O O . TYR A 1 108 ? 11.994 3.231 -5.379 1.00 76.44 108 TYR A O 1
ATOM 852 N N . PRO A 1 109 ? 10.225 4.621 -5.453 1.00 78.31 109 PRO A N 1
ATOM 853 C CA . PRO A 1 109 ? 10.195 4.827 -4.009 1.00 78.31 109 PRO A CA 1
ATOM 854 C C . PRO A 1 109 ? 9.632 3.590 -3.315 1.00 78.31 109 PRO A C 1
ATOM 856 O O . PRO A 1 109 ? 8.598 3.090 -3.741 1.00 78.31 109 PRO A O 1
ATOM 859 N N . ASN A 1 110 ? 10.278 3.124 -2.249 1.00 78.19 110 ASN A N 1
ATOM 860 C CA . ASN A 1 110 ? 9.692 2.137 -1.354 1.00 78.19 110 ASN A CA 1
ATOM 861 C C . ASN A 1 110 ? 8.686 2.839 -0.424 1.00 78.19 110 ASN A C 1
ATOM 863 O O . ASN A 1 110 ? 9.112 3.603 0.445 1.00 78.19 110 ASN A O 1
ATOM 867 N N . PRO A 1 111 ? 7.369 2.618 -0.595 1.00 70.62 111 PRO A N 1
ATOM 868 C CA . PRO A 1 111 ? 6.360 3.257 0.239 1.00 70.62 111 PRO A CA 1
ATOM 869 C C . PRO A 1 111 ? 6.149 2.532 1.577 1.00 70.62 111 PRO A C 1
ATOM 871 O O . PRO A 1 111 ? 5.289 2.951 2.347 1.00 70.62 111 PRO A O 1
ATOM 874 N N . TYR A 1 112 ? 6.852 1.426 1.822 1.00 70.94 112 TYR A N 1
ATOM 875 C CA . TYR A 1 112 ? 6.656 0.572 2.985 1.00 70.94 112 TYR A CA 1
ATOM 876 C C . TYR A 1 112 ? 7.606 0.927 4.127 1.00 70.94 112 TYR A C 1
ATOM 878 O O . TYR A 1 112 ? 8.705 1.447 3.918 1.00 70.94 112 TYR A O 1
ATOM 886 N N . ASP A 1 113 ? 7.197 0.559 5.336 1.00 68.88 113 ASP A N 1
ATOM 887 C CA .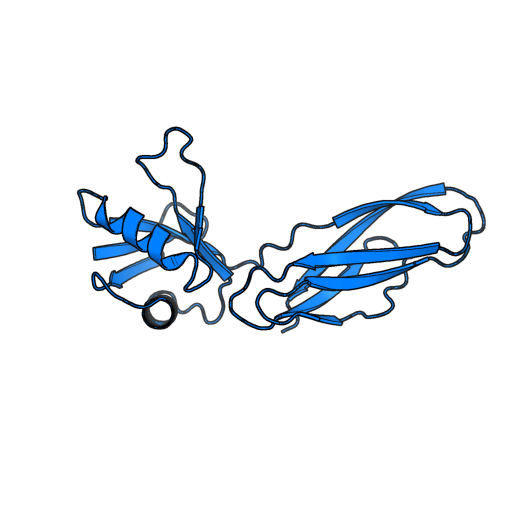 ASP A 1 113 ? 7.960 0.648 6.584 1.00 68.88 113 ASP A CA 1
ATOM 888 C C . ASP A 1 113 ? 9.006 -0.471 6.755 1.00 68.88 113 ASP A C 1
ATOM 890 O O . ASP A 1 113 ? 9.620 -0.610 7.808 1.00 68.88 113 ASP A O 1
ATOM 894 N N . ARG A 1 114 ? 9.248 -1.253 5.703 1.00 72.62 114 ARG A N 1
ATOM 895 C CA . ARG A 1 114 ? 10.226 -2.340 5.671 1.00 72.62 114 ARG A CA 1
ATOM 896 C C . ARG A 1 114 ? 10.952 -2.383 4.338 1.00 72.62 114 ARG A C 1
ATOM 898 O O . ARG A 1 114 ? 10.459 -1.883 3.327 1.00 72.62 114 ARG A O 1
ATOM 905 N N . SER A 1 115 ? 12.107 -3.037 4.321 1.00 79.12 115 SER A N 1
ATOM 906 C CA . SER A 1 115 ? 12.787 -3.385 3.074 1.00 79.12 115 SER A CA 1
ATOM 907 C C . SER A 1 115 ? 11.921 -4.337 2.255 1.00 79.12 115 SER A C 1
ATOM 909 O O . SER A 1 115 ? 11.407 -5.320 2.790 1.00 79.12 115 SER A O 1
ATOM 911 N N . VAL A 1 116 ? 11.774 -4.063 0.960 1.00 74.56 116 VAL A N 1
ATOM 912 C CA . VAL A 1 116 ? 10.971 -4.897 0.059 1.00 74.56 116 VAL A CA 1
ATOM 913 C C . VAL A 1 116 ? 11.769 -5.292 -1.168 1.00 74.56 116 VAL A C 1
ATOM 915 O O . VAL A 1 116 ? 12.425 -4.462 -1.797 1.00 74.56 116 VAL A O 1
ATOM 918 N N . THR A 1 117 ? 11.692 -6.575 -1.512 1.00 80.31 117 THR A N 1
ATOM 919 C CA . THR A 1 117 ? 12.250 -7.115 -2.749 1.00 80.31 117 THR A CA 1
ATOM 920 C C . THR A 1 117 ? 11.171 -7.144 -3.817 1.00 80.31 117 THR A C 1
ATOM 922 O O . THR A 1 117 ? 10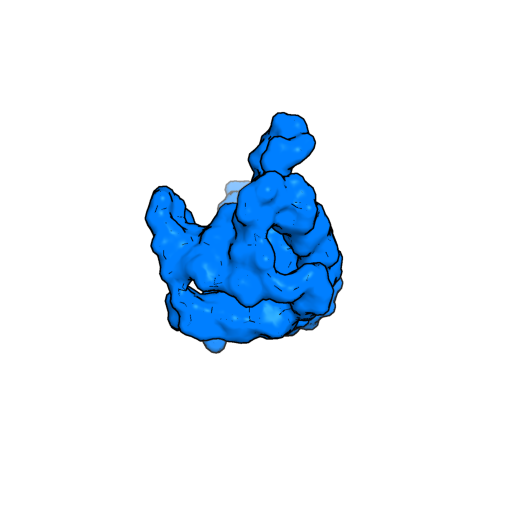.180 -7.859 -3.705 1.00 80.31 117 THR A O 1
ATOM 925 N N . PHE A 1 118 ? 11.375 -6.377 -4.880 1.00 76.75 118 PHE A N 1
ATOM 926 C CA . PHE A 1 118 ? 10.506 -6.352 -6.043 1.00 76.75 118 PHE A CA 1
ATOM 927 C C . PHE A 1 118 ? 11.086 -7.206 -7.166 1.00 76.75 118 PHE A C 1
ATOM 929 O O . PHE A 1 118 ? 12.215 -6.986 -7.589 1.00 76.75 118 PHE A O 1
ATOM 936 N N . GLN A 1 119 ? 10.295 -8.132 -7.689 1.00 79.06 119 GLN A N 1
ATOM 937 C CA . GLN A 1 119 ? 10.479 -8.761 -8.988 1.00 79.06 119 GLN A CA 1
ATOM 938 C C . GLN A 1 119 ? 10.019 -7.805 -10.087 1.00 79.06 119 GLN A C 1
ATOM 940 O O . GLN A 1 119 ? 8.930 -7.234 -10.029 1.00 79.06 119 GLN A O 1
ATOM 945 N N . LEU A 1 120 ? 10.856 -7.623 -11.095 1.00 78.06 120 LEU A N 1
ATOM 946 C CA . LEU A 1 120 ? 10.634 -6.713 -12.205 1.00 78.06 120 LEU A CA 1
ATOM 947 C C . LEU A 1 120 ? 10.206 -7.518 -13.429 1.00 78.06 120 LEU A C 1
ATOM 949 O O . LEU A 1 120 ? 10.847 -8.502 -13.790 1.00 78.06 120 LEU A O 1
ATOM 953 N N . SER A 1 121 ? 9.143 -7.079 -14.095 1.00 79.00 121 SER A N 1
ATOM 954 C CA . SER A 1 121 ? 8.716 -7.627 -15.380 1.00 79.00 121 SER A CA 1
ATOM 955 C C . SER A 1 121 ? 8.450 -6.508 -16.384 1.00 79.00 121 SER A C 1
ATOM 957 O O . SER A 1 121 ? 8.099 -5.382 -16.024 1.00 79.00 121 SER A O 1
ATOM 959 N N . SER A 1 122 ? 8.668 -6.805 -17.662 1.00 79.06 122 SER A N 1
ATOM 960 C CA . SER A 1 122 ? 8.451 -5.891 -18.784 1.00 79.06 122 SER A CA 1
ATOM 961 C C . SER A 1 122 ? 7.445 -6.511 -19.743 1.00 79.06 122 SER A C 1
ATOM 963 O O . SER A 1 122 ? 7.490 -7.711 -19.989 1.00 79.06 122 SER A O 1
ATOM 965 N N . SER A 1 123 ? 6.559 -5.695 -20.313 1.00 76.81 123 SER A N 1
ATOM 966 C CA . SER A 1 123 ? 5.648 -6.120 -21.382 1.00 76.81 123 SER A CA 1
ATOM 967 C C . SER A 1 123 ? 6.292 -6.168 -22.771 1.00 76.81 123 SER A C 1
ATOM 969 O O . SER A 1 123 ? 5.588 -6.429 -23.740 1.00 76.81 123 SER A O 1
ATOM 971 N N . SER A 1 124 ? 7.572 -5.813 -22.892 1.00 71.50 124 SER A N 1
ATOM 972 C CA . SER A 1 124 ? 8.298 -5.782 -24.163 1.00 71.50 124 SER A CA 1
ATOM 973 C C . SER A 1 124 ? 9.398 -6.831 -24.159 1.00 71.50 124 SER A C 1
ATOM 975 O O . SER A 1 124 ? 10.294 -6.768 -23.313 1.00 71.50 124 SER A O 1
ATOM 977 N N . ASP A 1 125 ? 9.356 -7.731 -25.140 1.00 67.12 125 ASP A N 1
ATOM 978 C CA . ASP A 1 125 ? 10.379 -8.760 -25.373 1.00 67.12 125 ASP A CA 1
ATOM 979 C C . ASP A 1 125 ? 11.724 -8.155 -25.804 1.00 67.12 125 ASP A C 1
ATOM 981 O O . ASP A 1 125 ? 12.776 -8.771 -25.656 1.00 67.12 125 ASP A O 1
ATOM 985 N N . ALA A 1 126 ? 11.703 -6.914 -26.306 1.00 63.53 126 ALA A N 1
ATOM 986 C CA . ALA A 1 126 ? 12.904 -6.156 -26.641 1.00 63.53 126 ALA A CA 1
ATOM 987 C C . ALA A 1 126 ? 13.586 -5.547 -25.401 1.00 63.53 126 ALA A C 1
ATOM 989 O O . ALA A 1 126 ? 14.681 -4.999 -25.509 1.00 63.53 126 ALA A O 1
ATOM 990 N N . ALA A 1 127 ? 12.961 -5.592 -24.223 1.00 68.25 127 AL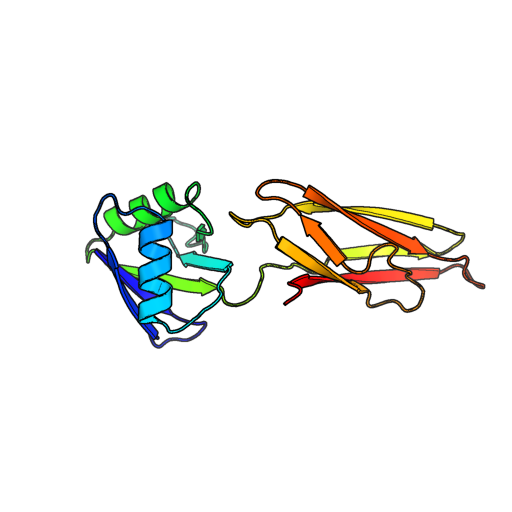A A N 1
ATOM 991 C CA . ALA A 1 127 ? 13.535 -5.054 -22.998 1.00 68.25 127 ALA A CA 1
ATOM 992 C C . ALA A 1 127 ? 14.299 -6.140 -22.233 1.00 68.25 127 ALA A C 1
ATOM 994 O O . ALA A 1 127 ? 13.705 -7.077 -21.704 1.00 68.25 127 ALA A O 1
ATOM 995 N N . HIS A 1 128 ? 15.606 -5.962 -22.063 1.00 74.00 128 HIS A N 1
ATOM 996 C CA . HIS A 1 128 ? 16.378 -6.745 -21.105 1.00 74.00 128 HIS A CA 1
ATOM 997 C C . HIS A 1 128 ? 16.471 -5.977 -19.787 1.00 74.00 128 HIS A C 1
ATOM 999 O O . HIS A 1 128 ? 17.132 -4.934 -19.688 1.00 74.00 128 HIS A O 1
ATOM 1005 N N . LEU A 1 129 ? 15.799 -6.498 -18.763 1.00 67.69 129 LEU A N 1
ATOM 1006 C CA . LEU A 1 129 ? 16.012 -6.085 -17.381 1.00 67.69 129 LEU A CA 1
ATOM 1007 C C . LEU A 1 129 ? 17.407 -6.540 -16.959 1.00 67.69 129 LEU A C 1
ATOM 1009 O O . LEU A 1 129 ? 17.721 -7.724 -17.045 1.00 67.69 129 LEU A O 1
ATOM 1013 N N . LYS A 1 130 ? 18.254 -5.596 -16.532 1.00 70.12 130 LYS A N 1
ATOM 1014 C CA . LYS A 1 130 ? 19.592 -5.945 -16.035 1.00 70.12 130 LYS A CA 1
ATOM 1015 C C . LYS A 1 130 ? 19.485 -6.791 -14.763 1.00 70.12 130 LYS A C 1
ATOM 1017 O O . LYS A 1 130 ? 20.208 -7.767 -14.610 1.00 70.12 130 LYS A O 1
ATOM 1022 N N . ASP A 1 131 ? 18.571 -6.386 -13.893 1.00 68.88 131 ASP A N 1
ATOM 1023 C CA . ASP A 1 131 ? 18.265 -7.033 -12.631 1.00 68.88 131 ASP A CA 1
ATOM 1024 C C . ASP A 1 131 ? 16.777 -7.404 -12.683 1.00 68.88 131 ASP A C 1
ATOM 1026 O O . ASP A 1 131 ? 15.936 -6.549 -12.968 1.00 68.88 131 ASP A O 1
ATOM 1030 N N . THR A 1 132 ? 16.440 -8.677 -12.474 1.00 73.19 132 THR A N 1
ATOM 1031 C CA . THR A 1 132 ? 15.042 -9.142 -12.412 1.00 73.19 132 THR A CA 1
ATOM 1032 C C . THR A 1 132 ? 14.454 -8.988 -11.015 1.00 73.19 132 THR A C 1
ATOM 1034 O O . THR A 1 132 ? 13.241 -9.042 -10.863 1.00 73.19 132 THR A O 1
ATOM 1037 N N . SER A 1 133 ? 15.294 -8.737 -10.008 1.00 79.38 133 SER A N 1
ATOM 1038 C CA . SER A 1 133 ? 14.896 -8.464 -8.630 1.00 79.38 133 SER A CA 1
ATOM 1039 C C . SER A 1 133 ? 15.652 -7.264 -8.066 1.00 79.38 133 SER A C 1
ATOM 1041 O O . SER A 1 133 ? 16.867 -7.170 -8.238 1.00 79.38 133 SER A O 1
ATOM 1043 N N . VAL A 1 134 ? 14.963 -6.385 -7.342 1.00 79.06 134 VAL A N 1
ATOM 1044 C CA . VAL A 1 134 ? 15.567 -5.250 -6.636 1.00 79.06 134 VAL A CA 1
ATOM 1045 C C . VAL A 1 134 ? 15.061 -5.190 -5.200 1.00 79.06 134 VAL A C 1
ATOM 1047 O O . VAL A 1 134 ? 13.860 -5.085 -4.964 1.00 79.06 134 VAL A O 1
ATOM 1050 N N . THR A 1 135 ? 15.973 -5.240 -4.232 1.00 83.31 135 THR A N 1
ATOM 1051 C CA . THR A 1 135 ? 15.655 -4.967 -2.826 1.00 83.31 135 THR A CA 1
ATOM 1052 C C . THR A 1 135 ? 15.806 -3.480 -2.564 1.00 83.31 135 THR A C 1
ATOM 1054 O O . THR A 1 135 ? 16.863 -2.904 -2.822 1.00 83.31 135 THR A O 1
ATOM 1057 N N . ILE A 1 136 ? 14.745 -2.852 -2.070 1.00 82.56 136 ILE A N 1
ATOM 1058 C CA . ILE A 1 136 ? 14.712 -1.424 -1.769 1.00 82.56 136 ILE A CA 1
ATOM 1059 C C . ILE A 1 136 ? 14.532 -1.269 -0.258 1.00 82.56 136 ILE A C 1
ATOM 1061 O O . ILE A 1 136 ? 13.507 -1.723 0.259 1.00 82.56 136 ILE A O 1
ATOM 1065 N N . PRO A 1 137 ? 15.493 -0.661 0.460 1.00 82.44 137 PRO A N 1
ATOM 1066 C CA . PRO A 1 137 ? 15.347 -0.377 1.884 1.00 82.44 137 PRO A CA 1
ATOM 1067 C C . PRO A 1 137 ? 14.144 0.521 2.186 1.00 82.44 137 PRO A C 1
ATOM 1069 O O . PRO A 1 137 ? 13.617 1.203 1.302 1.00 82.44 137 PRO A O 1
ATOM 1072 N N . GLN A 1 138 ? 13.692 0.508 3.439 1.00 81.69 138 GLN A N 1
ATOM 1073 C CA . GLN A 1 138 ? 12.628 1.390 3.925 1.00 81.69 138 GLN A CA 1
ATOM 1074 C C . GLN A 1 138 ? 12.950 2.863 3.624 1.00 81.69 138 GLN A C 1
ATOM 1076 O O . GLN A 1 138 ? 14.060 3.323 3.882 1.00 81.69 138 GLN A O 1
ATOM 1081 N N . GLY A 1 139 ? 11.974 3.607 3.092 1.00 75.06 139 GLY A N 1
ATOM 1082 C CA . GLY A 1 139 ? 12.102 5.048 2.828 1.00 75.06 139 GLY A CA 1
ATOM 1083 C C . GLY A 1 139 ? 13.061 5.429 1.691 1.00 75.06 139 GLY A C 1
ATOM 1084 O O . GLY A 1 139 ? 13.188 6.610 1.362 1.00 75.06 139 GLY A O 1
ATOM 1085 N N . GLU A 1 140 ? 13.715 4.454 1.056 1.00 84.44 140 GLU A N 1
ATOM 1086 C CA . GLU A 1 140 ? 14.655 4.686 -0.037 1.00 84.44 140 GLU A CA 1
ATOM 1087 C C . GLU A 1 140 ? 14.008 4.566 -1.424 1.00 84.44 140 GLU A C 1
ATOM 1089 O O . GLU A 1 140 ? 12.848 4.180 -1.593 1.00 84.44 140 GLU A O 1
ATOM 1094 N N . LYS A 1 141 ? 14.781 4.920 -2.459 1.00 83.62 141 LYS A N 1
ATOM 1095 C CA . LYS A 1 141 ? 14.397 4.741 -3.862 1.00 83.62 141 LYS A CA 1
ATOM 1096 C C . LYS A 1 141 ? 15.308 3.722 -4.533 1.00 83.62 141 LYS A C 1
ATOM 1098 O O . LYS A 1 141 ? 16.506 3.957 -4.676 1.00 83.62 141 LYS A O 1
ATOM 1103 N N . GLY A 1 142 ? 14.728 2.634 -5.019 1.00 78.75 142 GLY A N 1
ATOM 1104 C CA . GLY A 1 142 ? 15.450 1.596 -5.744 1.00 78.75 142 GLY A CA 1
ATOM 1105 C C . GLY A 1 142 ? 15.622 1.942 -7.218 1.00 78.75 142 GLY A C 1
ATOM 1106 O O . GLY A 1 142 ? 14.661 2.385 -7.857 1.00 78.75 142 GLY A O 1
ATOM 1107 N N . PRO A 1 143 ? 16.816 1.744 -7.798 1.00 83.00 143 PRO A N 1
ATOM 1108 C CA . PRO A 1 143 ? 17.014 1.916 -9.225 1.00 83.00 143 PRO A CA 1
ATOM 1109 C C . PRO A 1 143 ? 16.494 0.698 -9.996 1.00 83.00 143 PRO A C 1
ATOM 1111 O O . PRO A 1 143 ? 16.907 -0.428 -9.750 1.00 83.00 143 PRO A O 1
ATOM 1114 N N . ILE A 1 144 ? 15.666 0.939 -11.005 1.00 77.50 144 ILE A N 1
ATOM 1115 C CA . ILE A 1 144 ? 15.322 -0.043 -12.033 1.00 77.50 144 ILE A CA 1
ATOM 1116 C C . ILE A 1 144 ? 16.073 0.347 -13.296 1.00 77.50 144 ILE A C 1
ATOM 1118 O O . ILE A 1 144 ? 15.954 1.475 -13.791 1.00 77.50 144 ILE A O 1
ATOM 1122 N N . VAL A 1 145 ? 16.870 -0.584 -13.809 1.00 80.38 145 VAL A N 1
ATOM 1123 C CA . VAL A 1 145 ? 17.710 -0.373 -14.984 1.00 80.38 145 VAL A CA 1
ATOM 1124 C C . VAL A 1 145 ? 17.244 -1.286 -16.109 1.00 80.38 145 VAL A C 1
ATOM 1126 O O . VAL A 1 145 ? 17.396 -2.504 -16.051 1.00 80.38 145 VAL A O 1
ATOM 1129 N N . LEU A 1 146 ? 16.718 -0.668 -17.160 1.00 78.62 146 LEU A N 1
ATOM 1130 C CA . LEU A 1 146 ? 16.307 -1.332 -18.390 1.00 78.62 146 LEU A CA 1
ATOM 1131 C C . LEU A 1 146 ? 17.371 -1.108 -19.454 1.00 78.62 146 LEU A C 1
ATOM 1133 O O . LEU A 1 146 ? 17.875 0.010 -19.617 1.00 78.62 146 LEU A O 1
ATOM 1137 N N . SER A 1 147 ? 17.696 -2.161 -20.187 1.00 80.31 147 SER A N 1
ATOM 1138 C CA . SER A 1 147 ? 18.561 -2.097 -21.357 1.00 80.31 147 SER A CA 1
ATOM 1139 C C . SER A 1 147 ? 17.822 -2.608 -22.581 1.00 80.31 147 SER A C 1
ATOM 1141 O O . SER A 1 147 ? 17.155 -3.636 -22.527 1.00 80.31 147 SER A O 1
ATOM 1143 N N . PHE A 1 148 ? 17.952 -1.877 -23.678 1.00 79.50 148 PHE A N 1
ATOM 1144 C CA . PHE A 1 148 ? 17.320 -2.189 -24.949 1.00 79.50 148 PHE A CA 1
ATOM 1145 C C . PHE A 1 148 ? 18.428 -2.469 -25.966 1.00 79.50 148 PHE A C 1
ATOM 1147 O O . PHE A 1 148 ? 19.290 -1.602 -26.172 1.00 79.50 148 PHE A O 1
ATOM 1154 N N . PRO A 1 149 ? 18.477 -3.672 -26.561 1.00 76.44 149 PRO A N 1
ATOM 1155 C CA . PRO A 1 149 ? 19.396 -3.962 -27.642 1.00 76.44 149 PRO A CA 1
ATOM 1156 C C . PRO A 1 149 ? 19.005 -3.147 -28.889 1.00 76.44 149 PRO A C 1
ATOM 1158 O O . PRO A 1 149 ? 17.880 -2.651 -28.986 1.00 76.44 149 PRO A O 1
ATOM 1161 N N . PRO A 1 150 ? 19.928 -2.972 -29.850 1.00 77.88 150 PRO A N 1
ATOM 1162 C CA . PRO A 1 150 ? 19.591 -2.376 -31.136 1.00 77.88 150 PRO A CA 1
ATOM 1163 C C . PRO A 1 150 ? 18.469 -3.168 -31.812 1.00 77.88 150 PRO A C 1
ATOM 1165 O O . PRO A 1 150 ? 18.526 -4.396 -31.863 1.00 77.88 150 PRO A O 1
ATOM 1168 N N . VAL A 1 151 ? 17.476 -2.462 -32.347 1.00 77.06 151 VAL A N 1
ATOM 1169 C CA . VAL A 1 151 ? 16.397 -3.062 -33.141 1.00 77.06 151 VAL A CA 1
ATOM 1170 C C . VAL A 1 151 ? 16.662 -2.859 -34.639 1.00 77.06 151 VAL A C 1
ATOM 1172 O O . VAL A 1 151 ? 17.270 -1.847 -34.997 1.00 77.06 151 VAL A O 1
ATOM 1175 N N . PRO A 1 152 ? 16.222 -3.784 -35.517 1.00 77.00 152 PRO A N 1
ATOM 1176 C CA . PRO A 1 152 ? 16.464 -3.688 -36.961 1.00 77.00 152 PRO A CA 1
ATOM 1177 C C . PRO A 1 152 ? 15.819 -2.457 -37.608 1.00 77.00 152 PRO A C 1
ATOM 1179 O O . PRO A 1 152 ? 16.414 -1.833 -38.480 1.00 77.00 152 PRO A O 1
ATOM 1182 N N . GLU A 1 153 ? 14.622 -2.086 -37.148 1.00 80.75 153 GLU A N 1
ATOM 1183 C CA . GLU A 1 153 ? 13.871 -0.935 -37.645 1.00 80.75 153 GLU A CA 1
ATOM 1184 C C . GLU A 1 153 ? 13.522 0.015 -36.493 1.00 80.75 153 GLU A C 1
ATOM 1186 O O . GLU A 1 153 ? 12.956 -0.429 -35.485 1.00 80.75 153 GLU A O 1
ATOM 1191 N N . PRO A 1 154 ? 13.836 1.319 -36.615 1.00 81.56 154 PRO A N 1
ATOM 1192 C CA . PRO A 1 154 ? 13.492 2.296 -35.599 1.00 81.56 154 PRO A CA 1
ATOM 1193 C C . PRO A 1 154 ? 11.986 2.377 -35.358 1.00 81.56 154 PRO A C 1
ATOM 1195 O O . PRO A 1 154 ? 11.217 2.636 -36.283 1.00 81.56 154 PRO A O 1
ATOM 1198 N N . ARG A 1 155 ? 11.555 2.236 -34.104 1.00 81.75 155 ARG A N 1
ATOM 1199 C CA . ARG A 1 155 ? 10.132 2.329 -33.743 1.00 81.75 155 ARG A CA 1
ATOM 1200 C C . ARG A 1 155 ? 9.913 2.980 -32.388 1.00 81.75 155 ARG A C 1
ATOM 1202 O O . ARG A 1 155 ? 10.801 3.003 -31.538 1.00 81.75 155 ARG A O 1
ATOM 1209 N N . THR A 1 156 ? 8.713 3.520 -32.190 1.00 81.25 156 THR A N 1
ATOM 1210 C CA . THR A 1 156 ? 8.272 4.000 -30.875 1.00 81.25 156 THR A CA 1
ATOM 1211 C C . THR A 1 156 ? 7.431 2.921 -30.217 1.00 81.25 156 THR A C 1
ATOM 1213 O O . THR A 1 156 ? 6.469 2.448 -30.817 1.00 81.25 156 THR A O 1
ATOM 1216 N N . GLU A 1 157 ? 7.779 2.546 -28.993 1.00 78.00 157 GLU A N 1
ATOM 1217 C CA . GLU A 1 157 ? 7.092 1.498 -28.241 1.00 78.00 157 GLU A CA 1
ATOM 1218 C C . GLU A 1 157 ? 6.754 2.003 -26.835 1.00 78.00 157 GLU A C 1
ATOM 1220 O O . GLU A 1 157 ? 7.536 2.727 -26.213 1.00 78.00 157 GLU A O 1
ATOM 1225 N N . THR A 1 158 ? 5.566 1.645 -26.340 1.00 79.19 158 THR A N 1
ATOM 1226 C CA . THR A 1 158 ? 5.199 1.874 -24.939 1.00 79.19 158 THR A CA 1
ATOM 1227 C C . THR A 1 158 ? 5.461 0.602 -24.162 1.00 79.19 158 THR A C 1
ATOM 1229 O O . THR A 1 158 ? 4.784 -0.403 -24.355 1.00 79.19 158 THR A O 1
ATOM 1232 N N . ILE A 1 159 ? 6.426 0.664 -23.257 1.00 74.75 159 ILE A N 1
ATOM 1233 C CA . ILE A 1 159 ? 6.854 -0.470 -22.452 1.00 74.75 159 ILE A CA 1
ATOM 1234 C C . ILE A 1 159 ? 6.264 -0.316 -21.062 1.00 74.75 159 ILE A C 1
ATOM 1236 O O . ILE A 1 159 ? 6.416 0.729 -20.423 1.00 74.75 159 ILE A O 1
ATOM 1240 N N . ILE A 1 160 ? 5.564 -1.349 -20.607 1.00 77.12 160 ILE A N 1
ATOM 1241 C CA . ILE A 1 160 ? 4.988 -1.396 -19.272 1.00 77.12 160 ILE A CA 1
ATOM 1242 C C . ILE A 1 160 ? 5.936 -2.189 -18.386 1.00 77.12 160 ILE A C 1
ATOM 1244 O O . ILE A 1 160 ? 6.094 -3.394 -18.564 1.00 77.12 160 ILE A O 1
ATOM 1248 N N . VAL A 1 161 ? 6.531 -1.510 -17.413 1.00 73.56 161 VAL A N 1
ATOM 1249 C CA . VAL A 1 161 ? 7.319 -2.145 -16.359 1.00 73.56 161 VAL A CA 1
ATOM 1250 C C . VAL A 1 161 ? 6.407 -2.355 -15.163 1.00 73.56 161 VAL A C 1
ATOM 1252 O O . VAL A 1 161 ? 5.836 -1.393 -14.634 1.00 73.56 161 VAL A O 1
ATOM 1255 N N . ARG A 1 162 ? 6.247 -3.608 -14.749 1.00 76.06 162 ARG A N 1
ATOM 1256 C CA . ARG A 1 162 ? 5.512 -3.974 -13.539 1.00 76.06 162 ARG A CA 1
ATOM 1257 C C . ARG A 1 162 ? 6.516 -4.410 -12.485 1.00 76.06 162 ARG A C 1
ATOM 1259 O O . ARG A 1 162 ? 7.499 -5.079 -12.791 1.00 76.06 162 ARG A O 1
ATOM 1266 N N . LEU A 1 163 ? 6.259 -4.002 -11.252 1.00 72.12 163 LEU A N 1
ATOM 1267 C CA . LEU A 1 163 ? 6.920 -4.569 -10.092 1.00 72.12 163 LEU A CA 1
ATOM 1268 C C . LEU A 1 163 ? 5.923 -5.508 -9.412 1.00 72.12 163 LEU A C 1
ATOM 1270 O O . LEU A 1 163 ? 4.735 -5.208 -9.302 1.00 72.12 163 LEU A O 1
ATOM 1274 N N . HIS A 1 164 ? 6.408 -6.644 -8.961 1.00 71.69 164 HIS A N 1
ATOM 1275 C CA . HIS A 1 164 ? 5.676 -7.581 -8.127 1.00 71.69 164 HIS A CA 1
ATOM 1276 C C . HIS A 1 164 ? 6.519 -7.783 -6.882 1.00 71.69 164 HIS A C 1
ATOM 1278 O O . HIS A 1 164 ? 7.738 -7.795 -6.986 1.00 71.69 164 HIS A O 1
ATOM 1284 N N . GLU A 1 165 ? 5.933 -7.907 -5.699 1.00 65.06 165 GLU A N 1
ATOM 1285 C CA . GLU A 1 165 ? 6.758 -8.298 -4.560 1.00 65.06 165 GLU A CA 1
ATOM 1286 C C . GLU A 1 165 ? 7.221 -9.751 -4.750 1.00 65.06 165 GLU A C 1
ATOM 1288 O O . GLU A 1 165 ? 6.412 -10.622 -5.071 1.00 65.06 165 GLU A O 1
ATOM 1293 N N . GLY A 1 166 ? 8.525 -9.998 -4.615 1.00 58.06 166 GLY A N 1
ATOM 1294 C CA . GLY A 1 166 ? 9.072 -11.351 -4.581 1.00 58.06 166 GLY A CA 1
ATOM 1295 C C . GLY A 1 166 ? 8.709 -12.008 -3.255 1.00 58.06 166 GLY A C 1
ATOM 1296 O O . GLY A 1 166 ? 8.952 -11.413 -2.206 1.00 58.06 166 GLY A O 1
ATOM 1297 N N . GLY A 1 167 ? 8.077 -13.183 -3.328 1.00 49.34 167 GLY A N 1
ATOM 1298 C CA . GLY A 1 167 ? 7.765 -14.022 -2.168 1.00 49.34 167 GLY A CA 1
ATOM 1299 C C . GLY A 1 167 ? 9.008 -14.525 -1.454 1.00 49.34 167 GLY A C 1
ATOM 1300 O O . GLY A 1 167 ? 10.036 -14.724 -2.142 1.00 49.34 167 GLY A O 1
#

pLDDT: mean 83.29, std 9.31, range [49.34, 96.69]

Foldseek 3Di:
DWEQEDAPDDDTQFIFDDDLPDAPVNSVVRCCVGNVQPDFQFKWFFQPPDPVRDIDTDAHRVCVVVVSVSLVPDPVSYTYIYTHRAHPWDWDKDWDWQAAKDKDKDKAFDPHPAWFKWQKDKPDPQKDWPDRIWTAGHRGITITMIIGHHDPDTDIDIMIMTIGTDD

Secondary structure (DSSP, 8-state):
-EEEEESSSSS-SEEEE--TT--HHHHHHHHHHHH--S----EEEE-TTSTT-PEEEE-SHHHHHHHHHHHHH-SSSEEEEEE--S---PPEEEEEEESS-EEEEEEEE--SSS-EEEEEEES-TT-EES-SEEEE-TT-EEEEEEEEPPPSS-EEEEEEEEEEE--

InterPro domains:
  IPR058685 NPHP4, Ig-like domain 4 [PF26187] (95-163)